Protein AF-A0A6A0A135-F1 (afdb_monomer_lite)

Structure (mmCIF, N/CA/C/O backbone):
data_AF-A0A6A0A135-F1
#
_entry.id   AF-A0A6A0A135-F1
#
loop_
_atom_site.group_PDB
_atom_site.id
_atom_site.type_symbol
_atom_site.label_atom_id
_atom_site.label_alt_id
_atom_site.label_comp_id
_atom_site.label_asym_id
_atom_site.label_entity_id
_atom_site.label_seq_id
_atom_site.pdbx_PDB_ins_code
_atom_site.Cartn_x
_atom_site.Cartn_y
_atom_site.Cartn_z
_atom_site.occupancy
_atom_site.B_iso_or_equiv
_atom_site.auth_seq_id
_atom_site.auth_comp_id
_atom_site.auth_asym_id
_atom_site.auth_atom_id
_atom_site.pdbx_PDB_model_num
ATOM 1 N N . MET A 1 1 ? -6.594 1.409 0.421 1.00 85.38 1 MET A N 1
ATOM 2 C CA . MET A 1 1 ? -6.958 1.767 1.810 1.00 85.38 1 MET A CA 1
ATOM 3 C C . MET A 1 1 ? -5.882 1.227 2.724 1.00 85.38 1 MET A C 1
ATOM 5 O O . MET A 1 1 ? -5.401 0.130 2.452 1.00 85.38 1 MET A O 1
ATOM 9 N N . SER A 1 2 ? -5.480 1.995 3.733 1.00 91.88 2 SER A N 1
ATOM 10 C CA . SER A 1 2 ? -4.500 1.528 4.710 1.00 91.88 2 SER A CA 1
ATOM 11 C C . SER A 1 2 ? -5.091 0.449 5.627 1.00 91.88 2 SER A C 1
ATOM 13 O O . SER A 1 2 ? -6.320 0.368 5.753 1.00 91.88 2 SER A O 1
ATOM 15 N N . PRO A 1 3 ? -4.253 -0.410 6.236 1.00 91.94 3 PRO A N 1
ATOM 16 C CA . PRO A 1 3 ? -4.714 -1.471 7.127 1.00 91.94 3 PRO A CA 1
ATOM 17 C C . PRO A 1 3 ? -5.653 -0.971 8.235 1.00 91.94 3 PRO A C 1
ATOM 19 O O . PRO A 1 3 ? -6.727 -1.523 8.449 1.00 91.94 3 PRO A O 1
ATOM 22 N N . GLU A 1 4 ? -5.303 0.124 8.897 1.00 91.56 4 GLU A N 1
ATOM 23 C CA . GLU A 1 4 ? -6.061 0.674 10.018 1.00 91.56 4 GLU A CA 1
ATOM 24 C C . GLU A 1 4 ? -7.457 1.168 9.601 1.00 91.56 4 GLU A C 1
ATOM 26 O O . GLU A 1 4 ? -8.439 0.897 10.300 1.00 91.56 4 GLU A O 1
ATOM 31 N N . ILE A 1 5 ? -7.582 1.766 8.410 1.00 92.69 5 ILE A N 1
ATOM 32 C CA . ILE A 1 5 ? -8.879 2.147 7.830 1.00 92.69 5 ILE A CA 1
ATOM 33 C C . ILE A 1 5 ? -9.739 0.908 7.560 1.00 92.69 5 ILE A C 1
ATOM 35 O O . ILE A 1 5 ? -10.933 0.902 7.854 1.00 92.69 5 ILE A O 1
ATOM 39 N N . LEU A 1 6 ? -9.142 -0.164 7.032 1.00 90.31 6 LEU A N 1
ATOM 40 C CA . LEU A 1 6 ? -9.858 -1.414 6.752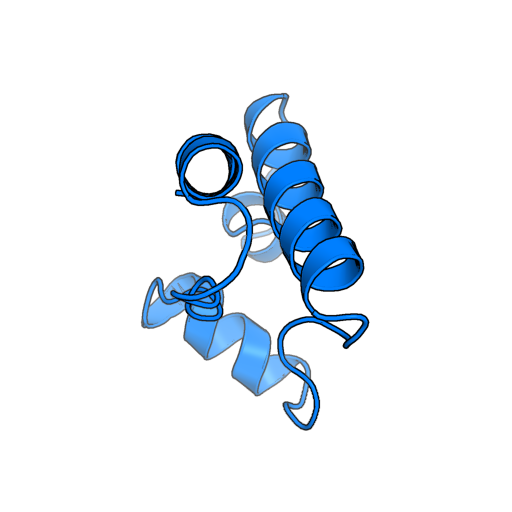 1.00 90.31 6 LEU A CA 1
ATOM 41 C C . LEU A 1 6 ? -10.330 -2.123 8.030 1.00 90.31 6 LEU A C 1
ATOM 43 O O . LEU A 1 6 ? -11.332 -2.832 7.997 1.00 90.31 6 LEU A O 1
ATOM 47 N N . THR A 1 7 ? -9.647 -1.907 9.157 1.00 89.06 7 THR A N 1
ATOM 48 C CA . THR A 1 7 ? -10.075 -2.380 10.486 1.00 89.06 7 THR A CA 1
ATOM 49 C C . THR A 1 7 ? -11.065 -1.447 11.190 1.00 89.06 7 THR A C 1
ATOM 51 O O . THR A 1 7 ? -11.308 -1.601 12.384 1.00 89.06 7 THR A O 1
ATOM 54 N N . ASN A 1 8 ? -11.661 -0.494 10.465 1.00 80.25 8 ASN A N 1
ATOM 55 C CA . ASN A 1 8 ? -12.656 0.448 10.983 1.00 80.25 8 ASN A CA 1
ATOM 56 C C . ASN A 1 8 ? -12.109 1.409 12.061 1.00 80.25 8 ASN A C 1
ATOM 58 O O . ASN A 1 8 ? -12.862 1.899 12.904 1.00 80.25 8 ASN A O 1
ATOM 62 N N . SER A 1 9 ? -10.798 1.674 12.037 1.00 83.62 9 SER A N 1
ATOM 63 C CA . SER A 1 9 ? -10.175 2.721 12.852 1.00 83.62 9 SER A CA 1
ATOM 64 C C . SER A 1 9 ? -10.251 4.076 12.147 1.00 83.62 9 SER A C 1
ATOM 66 O O . SER A 1 9 ? -10.442 4.157 10.932 1.00 83.62 9 SER A O 1
ATOM 68 N N . ALA A 1 10 ? -10.104 5.157 12.914 1.00 91.25 10 ALA A N 1
ATOM 69 C CA . ALA A 1 10 ? -10.064 6.504 12.360 1.00 91.25 10 ALA A CA 1
ATOM 70 C C . ALA A 1 10 ? -8.833 6.705 11.462 1.00 91.25 10 ALA A C 1
ATOM 72 O O . ALA A 1 10 ? -7.769 6.131 11.705 1.00 91.25 10 ALA A O 1
ATOM 73 N N . ALA A 1 11 ? -8.979 7.562 10.449 1.00 92.06 11 ALA A N 1
ATOM 74 C CA . ALA A 1 11 ? -7.853 8.011 9.646 1.00 92.06 11 ALA A CA 1
ATOM 75 C C . ALA A 1 11 ? -6.817 8.724 10.518 1.00 92.06 11 ALA A C 1
ATOM 77 O O . ALA A 1 11 ? -7.154 9.453 11.454 1.00 92.06 11 ALA A O 1
ATOM 78 N N . SER A 1 12 ? -5.551 8.517 10.183 1.00 93.62 12 SER A N 1
ATOM 79 C CA . SER A 1 12 ? -4.412 9.145 10.839 1.00 93.62 12 SER A CA 1
ATOM 80 C C . SER A 1 12 ? -3.411 9.636 9.790 1.00 93.62 12 SER A C 1
ATOM 82 O O . SER A 1 12 ? -3.466 9.181 8.646 1.00 93.62 12 SER A O 1
ATOM 84 N N . PRO A 1 13 ? -2.429 10.475 10.162 1.00 94.81 13 PRO A N 1
ATOM 85 C CA . PRO A 1 13 ? -1.345 10.837 9.249 1.00 94.81 13 PRO A CA 1
ATOM 86 C C . PRO A 1 13 ? -0.603 9.622 8.658 1.00 94.81 13 PRO A C 1
ATOM 88 O O . PRO A 1 13 ? -0.136 9.670 7.524 1.00 94.81 13 PRO A O 1
ATOM 91 N N . ALA A 1 14 ? -0.527 8.501 9.388 1.00 92.00 14 ALA A N 1
ATOM 92 C CA . ALA A 1 14 ? 0.053 7.261 8.868 1.00 92.00 14 ALA A CA 1
ATOM 93 C C . ALA A 1 14 ? -0.794 6.644 7.736 1.00 92.00 14 ALA A C 1
ATOM 95 O O . ALA A 1 14 ? -0.243 6.078 6.790 1.00 92.00 14 ALA A O 1
ATOM 96 N N . SER A 1 15 ? -2.117 6.816 7.790 1.00 93.06 15 SER A N 1
ATOM 97 C CA . SER A 1 15 ? -3.051 6.386 6.742 1.00 93.06 15 SER A CA 1
ATOM 98 C C . SER A 1 15 ? -2.826 7.142 5.440 1.00 93.06 15 SER A C 1
ATOM 100 O O . SER A 1 15 ? -2.844 6.536 4.365 1.00 93.06 15 SER A O 1
ATOM 102 N N . ASP A 1 16 ? -2.550 8.442 5.540 1.00 93.44 16 ASP A N 1
ATOM 103 C CA . ASP A 1 16 ? -2.240 9.288 4.388 1.00 93.44 16 ASP A CA 1
ATOM 104 C C . ASP A 1 16 ? -0.892 8.911 3.763 1.00 93.44 16 ASP A C 1
ATOM 106 O O . ASP A 1 16 ? -0.794 8.804 2.541 1.00 93.44 16 ASP A O 1
ATOM 110 N N . ILE A 1 17 ? 0.128 8.616 4.580 1.00 93.38 17 ILE A N 1
ATOM 111 C CA . ILE A 1 17 ? 1.435 8.133 4.096 1.00 93.38 17 ILE A CA 1
ATOM 112 C C . ILE A 1 17 ? 1.276 6.804 3.348 1.00 93.38 17 ILE A C 1
ATOM 114 O O . ILE A 1 17 ? 1.827 6.631 2.259 1.00 93.38 17 ILE A O 1
ATOM 118 N N . TYR A 1 18 ? 0.477 5.879 3.884 1.00 92.81 18 TYR A N 1
ATOM 119 C CA . TYR A 1 18 ? 0.183 4.622 3.198 1.00 92.81 18 TYR A CA 1
ATOM 120 C C . TYR A 1 18 ? -0.509 4.867 1.849 1.00 92.81 18 TYR A C 1
ATOM 122 O O . TYR A 1 18 ? -0.121 4.287 0.832 1.00 92.81 18 TYR A O 1
ATOM 130 N N . ALA A 1 19 ? -1.538 5.721 1.825 1.00 93.62 19 ALA A N 1
ATOM 131 C CA . ALA A 1 19 ? -2.262 6.050 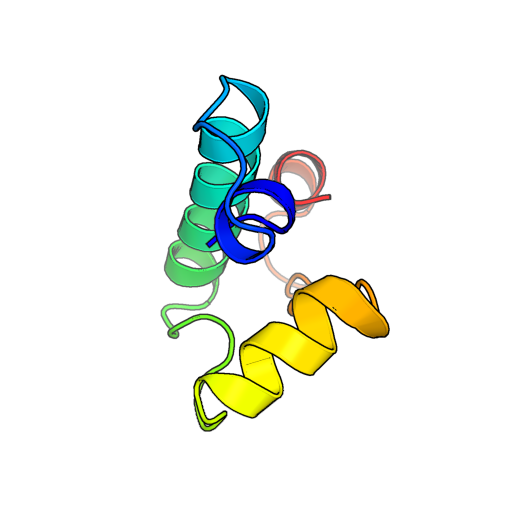0.599 1.00 93.62 19 ALA A CA 1
ATOM 132 C C . ALA A 1 19 ? -1.342 6.704 -0.443 1.00 93.62 19 ALA A C 1
ATOM 134 O O . ALA A 1 19 ? -1.398 6.345 -1.620 1.00 93.62 19 ALA A O 1
ATOM 135 N N . PHE A 1 20 ? -0.447 7.590 -0.001 1.00 93.69 20 PHE A N 1
ATOM 136 C CA . PHE A 1 20 ? 0.570 8.211 -0.840 1.00 93.69 20 PHE A CA 1
ATOM 137 C C . PHE A 1 20 ? 1.520 7.177 -1.458 1.00 93.69 20 PHE A C 1
ATOM 139 O O . PHE A 1 20 ? 1.754 7.223 -2.664 1.00 93.69 20 PHE A O 1
ATOM 146 N N . GLY A 1 21 ? 1.999 6.196 -0.686 1.00 93.31 21 GLY A N 1
ATOM 147 C CA . GLY A 1 21 ? 2.823 5.104 -1.213 1.00 93.31 21 GLY A CA 1
ATOM 148 C C . GLY A 1 21 ? 2.108 4.315 -2.316 1.00 93.31 21 GLY A C 1
ATOM 149 O O . GLY A 1 21 ? 2.650 4.122 -3.405 1.00 93.31 21 GLY A O 1
ATOM 150 N N . ILE A 1 22 ? 0.854 3.915 -2.089 1.00 94.25 22 ILE A N 1
ATOM 151 C CA . ILE A 1 22 ? 0.058 3.229 -3.120 1.00 94.25 22 ILE A CA 1
ATOM 152 C C . ILE A 1 22 ? -0.105 4.099 -4.375 1.00 94.25 22 ILE A C 1
ATOM 154 O O . ILE A 1 22 ? 0.095 3.601 -5.479 1.00 94.25 22 ILE A O 1
ATOM 158 N N . MET A 1 23 ? -0.378 5.395 -4.221 1.00 94.25 23 MET A N 1
ATOM 159 C CA . MET A 1 23 ? -0.476 6.326 -5.348 1.00 94.25 23 MET A CA 1
ATOM 160 C C . MET A 1 23 ? 0.852 6.449 -6.117 1.00 94.25 23 MET A C 1
ATOM 162 O O . MET A 1 23 ? 0.848 6.442 -7.347 1.00 94.25 23 MET A O 1
ATOM 166 N N . LEU A 1 24 ? 1.998 6.512 -5.426 1.00 93.25 24 LEU A N 1
ATOM 167 C CA . LEU A 1 24 ? 3.321 6.496 -6.065 1.00 93.25 24 LEU A CA 1
ATOM 168 C C . LEU A 1 24 ? 3.520 5.233 -6.911 1.00 93.25 24 LEU A C 1
ATOM 170 O O . LEU A 1 24 ? 3.979 5.325 -8.049 1.00 93.25 24 LEU A O 1
ATOM 174 N N . TYR A 1 25 ? 3.150 4.067 -6.377 1.00 93.38 25 TYR A N 1
ATOM 175 C CA . TYR A 1 25 ? 3.214 2.805 -7.115 1.00 93.38 25 TYR A CA 1
ATOM 176 C C . TYR A 1 25 ? 2.364 2.851 -8.390 1.00 93.38 25 TYR A C 1
ATOM 178 O O . TYR A 1 25 ? 2.832 2.451 -9.459 1.00 93.38 25 TYR A O 1
ATOM 186 N N . GLU A 1 26 ? 1.137 3.366 -8.305 1.00 95.25 26 GLU A N 1
ATOM 187 C CA . GLU A 1 26 ? 0.240 3.472 -9.460 1.00 95.25 26 GLU A CA 1
ATOM 188 C C . GLU A 1 26 ? 0.777 4.433 -10.525 1.00 95.25 26 GLU A C 1
ATOM 190 O O . GLU A 1 26 ? 0.721 4.119 -11.713 1.00 95.25 26 GLU A O 1
ATOM 195 N N . MET A 1 27 ? 1.367 5.560 -10.117 1.00 94.06 27 MET A N 1
ATOM 196 C CA . MET A 1 27 ? 1.998 6.507 -11.043 1.00 94.06 27 MET A CA 1
ATOM 197 C C . MET A 1 27 ? 3.211 5.896 -11.750 1.00 94.06 27 MET A C 1
ATOM 199 O O . MET A 1 27 ? 3.342 6.016 -12.966 1.00 94.06 27 MET A O 1
ATOM 203 N N . VAL A 1 28 ? 4.080 5.206 -11.008 1.00 93.62 28 VAL A N 1
ATOM 204 C CA . VAL A 1 28 ? 5.299 4.597 -11.564 1.00 93.62 28 VAL A CA 1
ATOM 205 C C . VAL A 1 28 ? 4.980 3.430 -12.493 1.00 93.62 28 VAL A C 1
ATOM 207 O O . VAL A 1 28 ? 5.614 3.275 -13.534 1.00 93.62 28 VAL A O 1
ATOM 210 N N . THR A 1 29 ? 4.001 2.601 -12.133 1.00 92.69 29 THR A N 1
ATOM 211 C CA . THR A 1 29 ? 3.618 1.430 -12.938 1.00 92.69 29 THR A CA 1
ATOM 212 C C . THR A 1 29 ? 2.601 1.755 -14.027 1.00 92.69 29 THR A C 1
ATOM 214 O O . THR A 1 29 ? 2.360 0.915 -14.894 1.00 92.69 29 THR A O 1
ATOM 217 N N . SER A 1 30 ? 1.986 2.944 -13.985 1.00 94.38 30 SER A N 1
ATOM 218 C CA . SER A 1 30 ? 0.821 3.301 -14.808 1.00 94.38 30 SER A CA 1
ATOM 219 C C . SER A 1 30 ? -0.294 2.243 -14.744 1.00 94.38 30 SER A C 1
ATOM 221 O O . SER A 1 30 ? -1.028 2.019 -15.708 1.00 94.38 30 SER A O 1
ATOM 223 N N . SER A 1 31 ? -0.408 1.551 -13.608 1.00 94.06 31 SER A N 1
ATOM 224 C CA . SER A 1 31 ? -1.362 0.471 -13.379 1.00 94.06 31 SER A CA 1
ATOM 225 C C . SER A 1 31 ? -1.973 0.610 -11.997 1.00 94.06 31 SER A C 1
ATOM 227 O O . SER A 1 31 ? -1.292 0.952 -11.039 1.00 94.06 31 SER A O 1
ATOM 229 N N . GLN A 1 32 ? -3.255 0.272 -11.884 1.00 94.56 32 GLN A N 1
ATOM 230 C CA . GLN A 1 32 ? -3.936 0.232 -10.598 1.00 94.56 32 GLN A CA 1
ATOM 231 C C . GLN A 1 32 ? -3.245 -0.757 -9.647 1.00 94.56 32 GLN A C 1
ATOM 233 O O . GLN A 1 32 ? -2.893 -1.878 -10.042 1.00 94.56 32 GLN A O 1
ATOM 238 N N . ALA A 1 33 ? -3.096 -0.366 -8.387 1.00 93.38 33 ALA A N 1
ATOM 239 C CA . ALA A 1 33 ? -2.642 -1.252 -7.333 1.00 93.38 33 ALA A CA 1
ATOM 240 C C . ALA A 1 33 ? -3.656 -2.385 -7.149 1.00 93.38 33 ALA A C 1
ATOM 242 O O . ALA A 1 33 ? -4.868 -2.172 -7.193 1.00 93.38 33 ALA A O 1
ATOM 243 N N . TYR A 1 34 ? -3.162 -3.608 -6.938 1.00 94.31 34 TYR A N 1
ATOM 244 C CA . TYR A 1 34 ? -4.007 -4.797 -6.767 1.00 94.31 34 TYR A CA 1
ATOM 245 C C . TYR A 1 34 ? -4.933 -5.102 -7.965 1.00 94.31 34 TYR A C 1
ATOM 247 O O . TYR A 1 34 ? -5.987 -5.721 -7.800 1.00 94.31 34 TYR A O 1
ATOM 255 N N . LYS A 1 35 ? -4.557 -4.681 -9.181 1.00 94.50 35 LYS A N 1
ATOM 256 C CA . LYS A 1 35 ? -5.327 -4.929 -10.409 1.00 94.50 35 LYS A CA 1
ATOM 257 C C . LYS A 1 35 ? -5.730 -6.404 -10.539 1.00 94.50 35 LYS A C 1
ATOM 259 O O . LYS A 1 35 ? -4.896 -7.299 -10.451 1.00 94.50 35 LYS A O 1
ATOM 264 N N . GLY A 1 36 ? -7.018 -6.642 -10.791 1.00 95.19 36 GLY A N 1
ATOM 265 C CA . GLY A 1 36 ? -7.588 -7.984 -10.959 1.00 95.19 36 GLY A CA 1
ATOM 266 C C . GLY A 1 36 ? -8.013 -8.677 -9.660 1.00 95.19 36 GLY A C 1
ATOM 267 O O . GLY A 1 36 ? -8.645 -9.730 -9.730 1.00 95.19 36 GLY A O 1
ATOM 268 N N . LEU A 1 37 ? -7.733 -8.094 -8.489 1.00 94.69 37 LEU A N 1
ATOM 269 C CA . LEU A 1 37 ? -8.208 -8.610 -7.205 1.00 94.69 37 LEU A CA 1
ATOM 270 C C . LEU A 1 37 ? -9.573 -8.024 -6.833 1.00 94.69 37 LEU A C 1
ATOM 272 O O . LEU A 1 37 ? -9.860 -6.846 -7.044 1.00 94.69 37 LEU A O 1
ATOM 276 N N . ARG A 1 38 ? -10.425 -8.856 -6.230 1.00 96.19 38 ARG A N 1
ATOM 277 C CA . ARG A 1 38 ? -11.679 -8.414 -5.606 1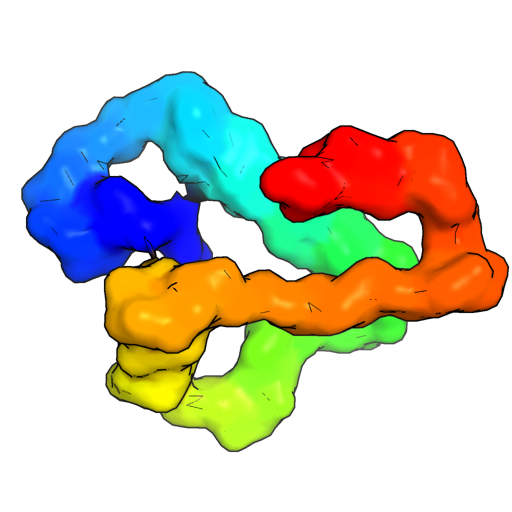.00 96.19 38 ARG A CA 1
ATOM 278 C C . ARG A 1 38 ? -11.390 -7.736 -4.272 1.00 96.19 38 ARG A C 1
ATOM 280 O O . ARG A 1 38 ? -10.425 -8.077 -3.595 1.00 96.19 38 ARG A O 1
ATOM 287 N N . TYR A 1 39 ? -12.296 -6.869 -3.828 1.00 91.94 39 TYR A N 1
ATOM 288 C CA . TYR A 1 39 ? -12.150 -6.124 -2.573 1.00 91.94 39 TYR A CA 1
ATOM 289 C C . TYR A 1 39 ? -11.807 -7.012 -1.360 1.00 91.94 39 TYR A C 1
ATOM 291 O O . TYR A 1 39 ? -10.854 -6.733 -0.642 1.00 91.94 39 TYR A O 1
ATOM 299 N N . ALA A 1 40 ? -12.495 -8.148 -1.188 1.00 94.62 40 ALA A N 1
ATOM 300 C CA . ALA A 1 40 ? -12.199 -9.098 -0.109 1.00 94.62 40 ALA A CA 1
ATOM 301 C C . ALA A 1 40 ? -10.784 -9.711 -0.196 1.00 94.62 40 ALA A C 1
ATOM 303 O O . ALA A 1 40 ? -10.160 -9.967 0.831 1.00 94.62 40 ALA A O 1
ATOM 304 N N . GLN A 1 41 ? -10.259 -9.920 -1.409 1.00 95.25 41 GLN A N 1
ATOM 305 C CA . GLN A 1 41 ? -8.892 -10.411 -1.615 1.00 95.25 41 GLN A CA 1
ATOM 306 C C . GLN A 1 41 ? -7.866 -9.331 -1.265 1.00 95.25 41 GLN A C 1
ATOM 308 O O . GLN A 1 41 ? -6.863 -9.641 -0.632 1.00 95.25 41 GLN A O 1
ATOM 313 N N . VAL A 1 42 ? -8.146 -8.066 -1.599 1.00 94.56 42 VAL A N 1
ATOM 314 C CA . VAL A 1 42 ? -7.307 -6.928 -1.188 1.00 94.56 42 VAL A CA 1
ATOM 315 C C . VAL A 1 42 ? -7.277 -6.806 0.335 1.00 94.56 42 VAL A C 1
ATOM 317 O O . VAL A 1 42 ? -6.200 -6.680 0.905 1.00 94.56 42 VAL A O 1
ATOM 320 N N . ILE A 1 43 ? -8.426 -6.922 1.011 1.00 94.00 43 ILE A N 1
ATOM 321 C CA . ILE A 1 43 ? -8.480 -6.921 2.481 1.00 94.00 43 ILE A CA 1
ATOM 322 C C . ILE A 1 43 ? -7.631 -8.056 3.056 1.00 94.00 43 ILE A C 1
ATOM 324 O O . ILE A 1 43 ? -6.837 -7.814 3.959 1.00 94.00 43 ILE A O 1
ATOM 328 N N . ASN A 1 44 ? -7.765 -9.282 2.541 1.00 94.88 44 ASN A N 1
ATOM 329 C CA . ASN A 1 44 ? -6.966 -10.409 3.020 1.00 94.88 44 ASN A CA 1
ATOM 330 C C . ASN A 1 44 ? -5.461 -10.163 2.817 1.00 94.88 44 ASN A C 1
ATOM 332 O O . ASN A 1 44 ? -4.676 -10.353 3.742 1.00 94.88 44 ASN A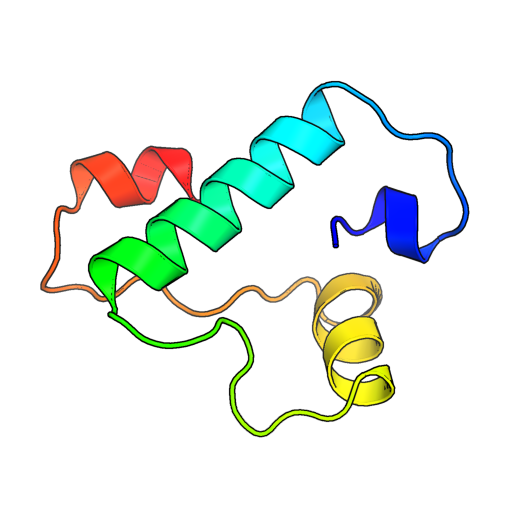 O 1
ATOM 336 N N . MET A 1 45 ? -5.067 -9.670 1.644 1.00 93.94 45 MET A N 1
ATOM 337 C CA . MET A 1 45 ? -3.671 -9.377 1.326 1.00 93.94 45 MET A CA 1
ATOM 338 C C . MET A 1 45 ? -3.089 -8.278 2.231 1.00 93.94 45 MET A C 1
ATOM 340 O O . MET A 1 45 ? -1.983 -8.427 2.746 1.00 93.94 45 MET A O 1
ATOM 344 N N . VAL A 1 46 ? -3.849 -7.208 2.481 1.00 94.00 46 VAL A N 1
ATOM 345 C CA . VAL A 1 46 ? -3.401 -6.053 3.275 1.00 94.00 46 VAL A CA 1
ATOM 346 C C . VAL A 1 46 ? -3.435 -6.333 4.780 1.00 94.00 46 VAL A C 1
ATOM 348 O O . VAL A 1 46 ? -2.477 -6.005 5.473 1.00 94.00 46 VAL A O 1
ATOM 351 N N . LEU A 1 47 ? -4.513 -6.931 5.298 1.00 94.06 47 LEU A N 1
ATOM 352 C CA . LEU A 1 47 ? -4.699 -7.139 6.740 1.00 94.06 47 LEU A CA 1
ATOM 353 C C . LEU A 1 47 ? -4.090 -8.437 7.257 1.00 94.06 47 LEU A C 1
ATOM 355 O O . LEU A 1 47 ? -3.528 -8.450 8.348 1.00 94.06 47 LEU A O 1
ATOM 359 N N . VAL A 1 48 ? -4.240 -9.529 6.506 1.00 93.00 48 VAL A N 1
ATOM 360 C CA . VAL A 1 48 ? -3.863 -10.871 6.974 1.00 93.00 48 VAL A CA 1
ATOM 361 C C . VAL A 1 48 ? -2.460 -11.221 6.509 1.00 93.00 48 VAL A C 1
ATOM 363 O O . VAL A 1 48 ? -1.637 -11.648 7.310 1.00 93.00 48 VAL A O 1
ATOM 366 N N . GLN A 1 49 ? -2.177 -11.029 5.221 1.00 92.88 49 GLN A N 1
ATOM 367 C CA . GLN A 1 49 ? -0.865 -11.360 4.660 1.00 92.88 49 GLN A CA 1
ATOM 368 C C . GLN A 1 49 ? 0.159 -10.239 4.873 1.00 92.88 49 GLN A C 1
ATOM 370 O O . GLN A 1 49 ? 1.355 -10.499 4.811 1.00 92.88 49 GLN A O 1
ATOM 375 N N . GLN A 1 50 ? -0.303 -9.009 5.128 1.00 90.31 50 GLN A N 1
ATOM 376 C CA . GLN A 1 50 ? 0.533 -7.811 5.255 1.00 90.31 50 GLN A CA 1
ATOM 377 C C . GLN A 1 50 ? 1.433 -7.568 4.028 1.00 90.31 50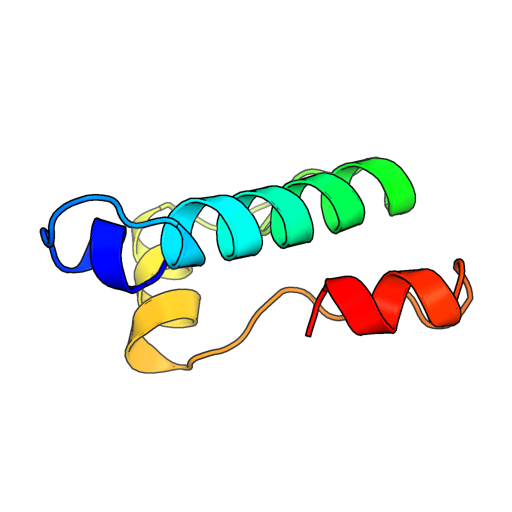 GLN A C 1
ATOM 379 O O . GLN A 1 50 ? 2.541 -7.047 4.143 1.00 90.31 50 GLN A O 1
ATOM 384 N N . ILE A 1 51 ? 0.947 -7.928 2.835 1.00 89.88 51 ILE A N 1
ATOM 385 C CA . ILE A 1 51 ? 1.683 -7.788 1.573 1.00 89.88 51 ILE A CA 1
ATOM 386 C C . ILE A 1 51 ? 1.168 -6.570 0.801 1.00 89.88 51 ILE A C 1
ATOM 388 O O . ILE A 1 51 ? -0.037 -6.333 0.702 1.00 89.88 51 ILE A O 1
ATOM 392 N N . ARG A 1 52 ? 2.099 -5.822 0.202 1.00 91.19 52 ARG A N 1
ATOM 393 C CA . ARG A 1 52 ? 1.831 -4.754 -0.772 1.00 91.19 52 ARG A CA 1
ATOM 394 C C . ARG A 1 52 ? 2.324 -5.170 -2.169 1.00 91.19 52 ARG A C 1
ATOM 396 O O . ARG A 1 52 ? 3.183 -6.050 -2.259 1.00 91.19 52 ARG A O 1
ATOM 403 N N . PRO A 1 53 ? 1.818 -4.569 -3.262 1.00 92.50 53 PRO A N 1
ATOM 404 C CA . PRO A 1 53 ? 2.365 -4.779 -4.595 1.00 92.50 53 PRO A CA 1
ATOM 405 C C . PRO A 1 53 ? 3.885 -4.543 -4.621 1.00 92.50 53 PRO A C 1
ATOM 407 O O . PRO A 1 53 ? 4.362 -3.561 -4.056 1.00 92.50 53 PRO A O 1
ATOM 410 N N . PRO A 1 54 ? 4.677 -5.426 -5.246 1.00 91.44 54 PRO A N 1
ATOM 411 C CA . PRO A 1 54 ? 6.126 -5.280 -5.245 1.00 91.44 54 PRO A CA 1
ATOM 412 C C . PRO A 1 54 ? 6.538 -4.067 -6.078 1.00 91.44 54 PRO A C 1
ATOM 414 O O . PRO A 1 54 ? 6.087 -3.908 -7.214 1.00 91.44 54 PRO A O 1
ATOM 417 N N . TRP A 1 55 ? 7.420 -3.229 -5.533 1.00 91.50 55 TRP A N 1
ATOM 418 C CA . TRP A 1 55 ? 7.946 -2.086 -6.270 1.00 91.50 55 TRP A CA 1
ATOM 419 C C . TRP A 1 55 ? 8.735 -2.555 -7.510 1.00 91.50 55 TRP A C 1
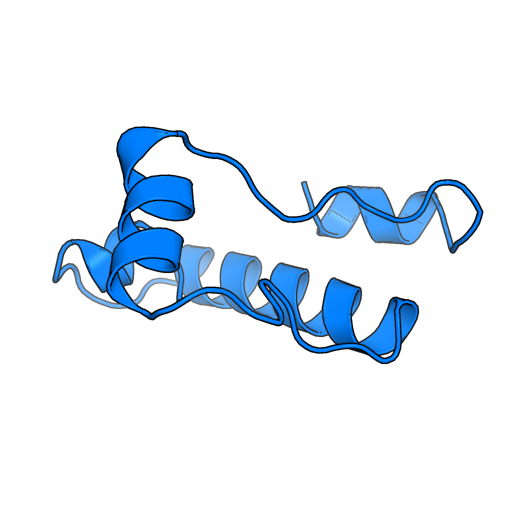ATOM 421 O O . TRP A 1 55 ? 9.572 -3.456 -7.392 1.00 91.50 55 TRP A O 1
ATOM 431 N N . PRO A 1 56 ? 8.499 -1.979 -8.703 1.00 89.50 56 PRO A N 1
ATOM 432 C CA . PRO A 1 56 ? 9.207 -2.368 -9.922 1.00 89.50 56 PRO A CA 1
ATOM 433 C C . PRO A 1 56 ? 10.712 -2.076 -9.822 1.00 89.50 56 PRO A C 1
ATOM 435 O O . PRO A 1 56 ? 11.132 -0.924 -9.740 1.00 89.50 56 PRO A O 1
ATOM 438 N N . ALA A 1 57 ? 11.540 -3.124 -9.888 1.00 84.56 57 ALA A N 1
ATOM 439 C CA . ALA A 1 57 ? 12.992 -3.037 -9.680 1.00 84.56 57 ALA A CA 1
ATOM 440 C C . ALA A 1 57 ? 13.719 -2.090 -10.656 1.00 84.56 57 ALA A C 1
ATOM 442 O O . ALA A 1 57 ? 14.759 -1.532 -10.320 1.00 84.56 57 ALA A O 1
ATOM 443 N N . HIS A 1 58 ? 13.173 -1.901 -11.860 1.00 83.62 58 HIS A N 1
ATOM 444 C CA . HIS A 1 58 ? 13.754 -1.031 -12.882 1.00 83.62 58 HIS A CA 1
ATOM 445 C C . HIS A 1 58 ? 13.362 0.448 -12.729 1.00 83.62 58 HIS A C 1
ATOM 447 O O . HIS A 1 58 ? 13.850 1.278 -13.492 1.00 83.62 58 HIS A O 1
ATOM 453 N N . ALA A 1 59 ? 12.442 0.796 -11.820 1.00 82.44 59 ALA A N 1
ATOM 454 C CA . ALA A 1 59 ? 11.912 2.151 -11.728 1.00 82.44 59 ALA A CA 1
ATOM 455 C C . ALA A 1 59 ? 12.299 2.825 -10.411 1.00 82.44 59 ALA A C 1
ATOM 457 O O . ALA A 1 59 ? 11.919 2.373 -9.334 1.00 82.44 59 ALA A O 1
ATOM 458 N N . MET A 1 60 ? 13.017 3.946 -10.533 1.00 82.94 60 MET A N 1
ATOM 459 C CA . MET A 1 60 ? 13.228 4.959 -9.488 1.00 82.94 60 MET A CA 1
ATOM 460 C C . MET A 1 60 ? 13.443 4.358 -8.080 1.00 82.94 60 MET A C 1
ATOM 462 O O . MET A 1 60 ? 12.586 4.509 -7.209 1.00 82.94 60 MET A O 1
ATOM 466 N N . PRO A 1 61 ? 14.573 3.665 -7.835 1.00 82.62 61 PRO A N 1
ATOM 467 C CA . PRO A 1 61 ? 14.800 2.907 -6.600 1.00 82.62 61 PRO A CA 1
ATOM 468 C C . PRO A 1 61 ? 14.756 3.769 -5.329 1.00 82.62 61 PRO A C 1
ATOM 470 O O . PRO A 1 61 ? 14.321 3.295 -4.283 1.00 82.62 61 PRO A O 1
ATOM 473 N N . ASP A 1 62 ? 15.141 5.046 -5.411 1.00 86.44 62 ASP A N 1
ATOM 474 C CA . ASP A 1 62 ? 15.027 5.972 -4.279 1.00 86.44 62 ASP A CA 1
ATOM 475 C C . ASP A 1 62 ? 13.574 6.299 -3.923 1.00 86.44 62 ASP A C 1
ATOM 477 O O . ASP A 1 62 ? 13.255 6.456 -2.747 1.00 86.44 62 ASP A O 1
ATOM 481 N N . LEU A 1 63 ? 12.677 6.329 -4.911 1.00 83.06 63 LEU A N 1
ATOM 482 C CA . LEU A 1 63 ? 11.248 6.530 -4.682 1.00 83.06 63 LEU A CA 1
ATOM 483 C C . LEU A 1 63 ? 10.615 5.301 -4.013 1.00 83.06 63 LEU A C 1
ATOM 485 O O . LEU A 1 63 ? 9.729 5.445 -3.174 1.00 83.06 63 LEU A O 1
ATOM 489 N N . GLY A 1 64 ? 11.144 4.106 -4.296 1.00 82.50 64 GLY A N 1
ATOM 490 C CA . GLY A 1 64 ? 10.760 2.870 -3.613 1.00 82.50 64 GLY A CA 1
ATOM 491 C C . GLY A 1 64 ? 10.988 2.911 -2.096 1.00 82.50 64 GLY A C 1
ATOM 492 O O . GLY A 1 64 ? 10.272 2.243 -1.358 1.00 82.50 64 GLY A O 1
ATOM 493 N N . LYS A 1 65 ? 11.905 3.750 -1.593 1.00 83.62 65 LYS A N 1
ATOM 494 C CA . LYS A 1 65 ? 12.106 3.940 -0.143 1.00 83.62 65 LYS A CA 1
ATOM 495 C C . LYS A 1 65 ? 10.946 4.675 0.535 1.00 83.62 65 LYS A C 1
ATOM 497 O O . LYS A 1 65 ? 10.781 4.532 1.736 1.00 83.62 65 LYS A O 1
ATOM 502 N N . LEU A 1 66 ? 10.158 5.453 -0.214 1.00 80.06 66 LEU A N 1
ATOM 503 C CA . LEU A 1 66 ? 8.946 6.118 0.288 1.00 80.06 66 LEU A CA 1
ATOM 504 C C . LEU A 1 66 ? 7.709 5.207 0.219 1.00 80.06 66 LEU A C 1
ATOM 506 O O . LEU A 1 66 ? 6.658 5.557 0.750 1.00 80.06 66 LEU A O 1
ATOM 510 N N . TYR A 1 67 ? 7.821 4.069 -0.472 1.00 81.62 67 TYR A N 1
ATOM 511 C CA . TYR A 1 67 ? 6.749 3.093 -0.650 1.00 81.62 67 TYR A CA 1
ATOM 512 C C . TYR A 1 67 ? 6.695 2.029 0.455 1.00 81.62 67 TYR A C 1
ATOM 514 O O . TYR A 1 67 ? 5.618 1.493 0.739 1.00 81.62 67 TYR A O 1
ATOM 522 N N . LEU A 1 68 ? 7.854 1.686 1.024 1.00 71.19 68 LEU A N 1
ATOM 523 C CA . LEU A 1 68 ? 8.027 0.646 2.042 1.00 71.19 68 LEU A CA 1
ATOM 524 C C . LEU A 1 68 ? 7.662 1.194 3.425 1.00 71.19 68 LEU A C 1
ATOM 526 O O . LEU A 1 68 ? 6.661 0.687 3.990 1.00 71.19 68 LEU A O 1
#

Foldseek 3Di:
DALCVLVVHDDDPVNVLQVVLQVLQCVQVVHHWPPPDDPVRVNCCCHPVVDGDDRDPVTDVVSVVSND

InterPro domains:
  IPR000719 Protein kinase domain [PS50011] (1-68)
  IPR001245 Serine-threonine/tyrosine-protein kinase, catalytic domain [PF07714] (1-65)
  IPR011009 Protein kinase-like domain superfamily [SSF56112] (1-66)

Secondary structure (DSSP, 8-state):
--HHHHTTPPP-HHHHHHHHHHHHHHHHHTS-TTTT--HHHHHIIIIIS---PPPPTTS-HHHHTTT-

Sequence (68 aa):
MSPEILTNSAASPASDIYAFGIMLYEMVTSSQAYKGLRYAQVINMVLVQQIRPPWPAHAMPDLGKLYL

pLDDT: mean 90.73, std 4.97, range [71.19, 96.19]

Radius of gyration: 12.1 Å; chains: 1; bounding box: 28×22×28 Å

Organism: Haematococcus lacustris (NCBI:txid44745)